Protein AF-A0A4R4P8M5-F1 (afdb_monomer_lite)

Radius of gyration: 41.39 Å; chains: 1; bounding box: 122×28×111 Å

Structure (mmCIF, N/CA/C/O backbone):
data_AF-A0A4R4P8M5-F1
#
_entry.id   AF-A0A4R4P8M5-F1
#
loop_
_atom_site.group_PDB
_atom_site.id
_atom_site.type_symbol
_atom_site.label_atom_id
_atom_site.label_alt_id
_atom_site.label_comp_id
_atom_site.label_asym_id
_atom_site.label_entity_id
_atom_site.label_seq_id
_atom_site.pdbx_PDB_ins_code
_atom_site.Cartn_x
_atom_site.Cartn_y
_atom_site.Cartn_z
_atom_site.occupancy
_atom_site.B_iso_or_equiv
_atom_site.auth_seq_id
_atom_site.auth_comp_id
_atom_site.auth_asym_id
_atom_site.auth_atom_id
_atom_site.pdbx_PDB_model_num
ATOM 1 N N . MET A 1 1 ? -51.640 -14.670 75.408 1.00 46.97 1 MET A N 1
ATOM 2 C CA . MET A 1 1 ? -50.866 -13.446 75.154 1.00 46.97 1 MET A CA 1
ATOM 3 C C . MET A 1 1 ? -49.688 -13.935 74.353 1.00 46.97 1 MET A C 1
ATOM 5 O O . MET A 1 1 ? -48.952 -14.743 74.891 1.00 46.97 1 MET A O 1
ATOM 9 N N . VAL A 1 2 ? -49.650 -13.643 73.052 1.00 50.66 2 VAL A N 1
ATOM 10 C CA . VAL A 1 2 ? -48.408 -13.815 72.288 1.00 50.66 2 VAL A CA 1
ATOM 11 C C . VAL A 1 2 ? -47.482 -12.766 72.882 1.00 50.66 2 VAL A C 1
ATOM 13 O O . VAL A 1 2 ? -47.878 -11.602 72.992 1.00 50.66 2 VAL A O 1
ATOM 16 N N . ASP A 1 3 ? -46.385 -13.219 73.472 1.00 53.25 3 ASP A N 1
ATOM 17 C CA . ASP A 1 3 ? -45.501 -12.355 74.233 1.00 53.25 3 ASP A CA 1
ATOM 18 C C . ASP A 1 3 ? -44.899 -11.331 73.270 1.00 53.25 3 ASP A C 1
ATOM 20 O O . ASP A 1 3 ? -44.466 -11.676 72.175 1.00 53.25 3 ASP A O 1
ATOM 24 N N . LYS A 1 4 ? -44.899 -10.052 73.660 1.00 56.09 4 LYS A N 1
ATOM 25 C CA . LYS A 1 4 ? -44.336 -8.943 72.863 1.00 56.09 4 LYS A CA 1
ATOM 26 C C . LYS A 1 4 ? -42.883 -9.185 72.428 1.00 56.09 4 LYS A C 1
ATOM 28 O O . LYS A 1 4 ? -42.402 -8.514 71.523 1.00 56.09 4 LYS A O 1
ATOM 33 N N . ASP A 1 5 ? -42.211 -10.123 73.086 1.00 57.91 5 ASP A N 1
ATOM 34 C CA . ASP A 1 5 ? -40.858 -10.561 72.777 1.00 57.91 5 ASP A CA 1
ATOM 35 C C . ASP A 1 5 ? -40.798 -11.448 71.513 1.00 57.91 5 ASP A C 1
ATOM 37 O O . ASP A 1 5 ? -39.833 -11.323 70.769 1.00 57.91 5 ASP A O 1
ATOM 41 N N . ASP A 1 6 ? -41.825 -12.257 71.205 1.00 57.03 6 ASP A N 1
ATOM 42 C CA . ASP A 1 6 ? -41.897 -13.041 69.953 1.00 57.03 6 ASP A CA 1
ATOM 43 C C . ASP A 1 6 ? -42.172 -12.132 68.736 1.00 57.03 6 ASP A C 1
ATOM 45 O O . ASP A 1 6 ? -41.563 -12.305 67.684 1.00 57.03 6 ASP A O 1
ATOM 49 N N . GLU A 1 7 ? -43.023 -11.108 68.892 1.00 60.59 7 GLU A N 1
ATOM 50 C CA . GLU A 1 7 ? -43.315 -10.109 67.843 1.00 60.59 7 GLU A CA 1
ATOM 51 C C . GLU A 1 7 ? -42.067 -9.276 67.477 1.00 60.59 7 GLU A C 1
ATOM 53 O O . GLU A 1 7 ? -41.823 -9.002 66.306 1.00 60.59 7 GLU A O 1
ATOM 58 N N . LEU A 1 8 ? -41.238 -8.916 68.467 1.00 61.22 8 LEU A N 1
ATOM 59 C CA . LEU A 1 8 ? -39.978 -8.185 68.260 1.00 61.22 8 LEU A CA 1
ATOM 60 C C . LEU A 1 8 ? -38.872 -9.046 67.628 1.00 61.22 8 LEU A C 1
ATOM 62 O O . LEU A 1 8 ? -37.982 -8.511 66.962 1.00 61.22 8 LEU A O 1
ATOM 66 N N . VAL A 1 9 ? -38.892 -10.362 67.860 1.00 67.69 9 VAL A N 1
ATOM 67 C CA . VAL A 1 9 ? -37.974 -11.312 67.213 1.00 67.69 9 VAL A CA 1
ATOM 68 C C . VAL A 1 9 ? -38.371 -11.516 65.753 1.00 67.69 9 VAL A C 1
ATOM 70 O O . VAL A 1 9 ? -37.501 -11.413 64.892 1.00 67.69 9 VAL A O 1
ATOM 73 N N . GLU A 1 10 ? -39.662 -11.699 65.459 1.00 66.31 10 GLU A N 1
ATOM 74 C CA . GLU A 1 10 ? -40.155 -11.770 64.075 1.00 66.31 10 GLU A CA 1
ATOM 75 C C . GLU A 1 10 ? -39.867 -10.474 63.299 1.00 66.31 10 GLU A C 1
ATOM 77 O O . GLU A 1 10 ? -39.406 -10.534 62.160 1.00 66.31 10 GLU A O 1
ATOM 82 N N . GLU A 1 11 ? -40.064 -9.301 63.911 1.00 67.56 11 GLU A N 1
ATOM 83 C CA . GLU A 1 11 ? -39.789 -8.007 63.272 1.00 67.56 11 GLU A CA 1
ATOM 84 C C . GLU A 1 11 ? -38.292 -7.843 62.943 1.00 67.56 11 GLU A C 1
ATOM 86 O O . GLU A 1 11 ? -37.938 -7.470 61.821 1.00 67.56 11 GLU A O 1
ATOM 91 N N . ARG A 1 12 ? -37.395 -8.239 63.859 1.00 68.25 12 ARG A N 1
ATOM 92 C CA . ARG A 1 12 ? -35.943 -8.271 63.602 1.00 68.25 12 ARG A CA 1
ATOM 93 C C . ARG A 1 12 ? -35.542 -9.251 62.510 1.00 68.25 12 ARG A C 1
ATOM 95 O O . ARG A 1 12 ? -34.732 -8.898 61.660 1.00 68.25 12 ARG A O 1
ATOM 102 N N . GLU A 1 13 ? -36.087 -10.464 62.519 1.00 72.81 13 GLU A N 1
ATOM 103 C CA . GLU A 1 13 ? -35.801 -11.456 61.478 1.00 72.81 13 GLU A CA 1
ATOM 104 C C . GLU A 1 13 ? -36.274 -10.965 60.102 1.00 72.81 13 GLU A C 1
ATOM 106 O O . GLU A 1 13 ? -35.595 -11.184 59.096 1.00 72.81 13 GLU A O 1
ATOM 111 N N . THR A 1 14 ? -37.400 -10.242 60.040 1.00 75.81 14 THR A N 1
ATOM 112 C CA . THR A 1 14 ? -37.857 -9.616 58.793 1.00 75.81 14 THR A CA 1
ATOM 113 C C . THR A 1 14 ? -36.971 -8.456 58.346 1.00 75.81 14 THR A C 1
ATOM 115 O O . THR A 1 14 ? -36.639 -8.398 57.163 1.00 75.81 14 THR A O 1
ATOM 118 N N . GLU A 1 15 ? -36.521 -7.582 59.253 1.00 72.38 15 GLU A N 1
ATOM 119 C CA . GLU A 1 15 ? -35.571 -6.508 58.924 1.00 72.38 15 GLU A CA 1
ATOM 120 C C . GLU A 1 15 ? -34.222 -7.062 58.443 1.00 72.38 15 GLU A C 1
ATOM 122 O O . GLU A 1 15 ? -33.665 -6.554 57.468 1.00 72.38 15 GLU A O 1
ATOM 127 N N . GLU A 1 16 ? -33.708 -8.127 59.067 1.00 72.75 16 GLU A N 1
ATOM 128 C CA . GLU A 1 16 ? -32.472 -8.793 58.639 1.00 72.75 16 GLU A CA 1
ATOM 129 C C . GLU A 1 16 ? -32.627 -9.446 57.255 1.00 72.75 16 GLU A C 1
ATOM 131 O O . GLU A 1 16 ? -31.731 -9.341 56.413 1.00 72.75 16 GLU A O 1
ATOM 136 N N . LEU A 1 17 ? -33.776 -10.072 56.970 1.00 77.88 17 LEU A N 1
ATOM 137 C CA . LEU A 1 17 ? -34.085 -10.620 55.644 1.00 77.88 17 LEU A CA 1
ATOM 138 C C . LEU A 1 17 ? -34.226 -9.525 54.579 1.00 77.88 17 LEU A C 1
ATOM 140 O O . LEU A 1 17 ? -33.769 -9.706 53.447 1.00 77.88 17 LEU A O 1
ATOM 144 N N . GLU A 1 18 ? -34.840 -8.392 54.919 1.00 77.00 18 GLU A N 1
ATOM 145 C CA . GLU A 1 18 ? -34.953 -7.239 54.026 1.00 77.00 18 GLU A CA 1
ATOM 146 C C . GLU A 1 18 ? -33.590 -6.590 53.761 1.00 77.00 18 GLU A C 1
ATOM 148 O O . GLU A 1 18 ? -33.285 -6.285 52.604 1.00 77.00 18 GLU A O 1
ATOM 153 N N . GLN A 1 19 ? -32.736 -6.454 54.783 1.00 81.38 19 GLN A N 1
ATOM 154 C CA . GLN A 1 19 ? -31.353 -5.997 54.622 1.00 81.38 19 GLN A CA 1
ATOM 155 C C . GLN A 1 19 ? -30.544 -6.949 53.744 1.00 81.38 19 GLN A C 1
ATOM 157 O O . GLN A 1 19 ? -29.922 -6.498 52.785 1.00 81.38 19 GLN A O 1
ATOM 162 N N . ALA A 1 20 ? -30.609 -8.259 53.987 1.00 81.88 20 ALA A N 1
ATOM 163 C CA . ALA A 1 20 ? -29.909 -9.246 53.168 1.00 81.88 20 ALA A CA 1
ATOM 164 C C . ALA A 1 20 ? -30.383 -9.223 51.703 1.00 81.88 20 ALA A C 1
ATOM 166 O O . ALA A 1 20 ? -29.576 -9.327 50.777 1.00 81.88 20 ALA A O 1
ATOM 167 N N . ALA A 1 21 ? -31.687 -9.043 51.466 1.00 84.75 21 ALA A N 1
ATOM 168 C CA . ALA A 1 21 ? -32.235 -8.892 50.121 1.00 84.75 21 ALA A CA 1
ATOM 169 C C . ALA A 1 21 ? -31.795 -7.577 49.453 1.00 84.75 21 ALA A C 1
ATOM 171 O O . ALA A 1 21 ? -31.577 -7.549 48.239 1.00 84.75 21 ALA A O 1
ATOM 172 N N . HIS A 1 22 ? -31.661 -6.493 50.221 1.00 85.19 22 HIS A N 1
ATOM 173 C CA . HIS A 1 22 ? -31.147 -5.215 49.732 1.00 85.19 22 HIS A CA 1
ATOM 174 C C . HIS A 1 22 ? -29.664 -5.316 49.353 1.00 85.19 22 HIS A C 1
ATOM 176 O O . HIS A 1 22 ? -29.294 -4.938 48.244 1.00 85.19 22 HIS A O 1
ATOM 182 N N . GLU A 1 23 ? -28.834 -5.899 50.219 1.00 86.56 23 GLU A N 1
ATOM 183 C CA . GLU A 1 23 ? -27.410 -6.137 49.954 1.00 86.56 23 GLU A CA 1
ATOM 184 C C . GLU A 1 23 ? -27.200 -7.019 48.716 1.00 86.56 23 GLU A C 1
ATOM 186 O O . GLU A 1 23 ? -26.348 -6.727 47.877 1.00 86.56 23 GLU A O 1
ATOM 191 N N . GLN A 1 24 ? -28.011 -8.069 48.539 1.00 82.88 24 GLN A N 1
ATOM 192 C CA . GLN A 1 24 ? -27.955 -8.901 47.333 1.00 82.88 24 GLN A CA 1
ATOM 193 C C . GLN A 1 24 ? -28.278 -8.108 46.062 1.00 82.88 24 GLN A C 1
ATOM 195 O O . GLN A 1 24 ? -27.571 -8.256 45.065 1.00 82.88 24 GLN A O 1
ATOM 200 N N . ARG A 1 25 ? -29.295 -7.236 46.093 1.00 85.81 25 ARG A N 1
ATOM 201 C CA . ARG A 1 25 ? -29.623 -6.370 44.947 1.00 85.81 25 ARG A CA 1
ATOM 202 C C . ARG A 1 25 ? -28.501 -5.387 44.631 1.00 85.81 25 ARG A C 1
ATOM 204 O O . ARG A 1 25 ? -28.167 -5.227 43.464 1.00 85.81 25 ARG A O 1
ATOM 211 N N . GLU A 1 26 ? -27.887 -4.769 45.638 1.00 87.69 26 GLU A N 1
ATOM 212 C CA . GLU A 1 26 ? -26.748 -3.868 45.419 1.00 87.69 26 GLU A CA 1
ATOM 213 C C . GLU A 1 26 ? -25.550 -4.597 44.792 1.00 87.69 26 GLU A C 1
ATOM 215 O O . GLU A 1 26 ? -24.903 -4.069 43.884 1.00 87.69 26 GLU A O 1
ATOM 220 N N . LEU A 1 27 ? -25.262 -5.828 45.227 1.00 88.12 27 LEU A N 1
ATOM 221 C CA . LEU A 1 27 ? -24.199 -6.648 44.641 1.00 88.12 27 LEU A CA 1
ATOM 222 C C . LEU A 1 27 ? -24.494 -7.034 43.185 1.00 88.12 27 LEU A C 1
ATOM 224 O O . LEU A 1 27 ? -23.580 -6.999 42.355 1.00 88.12 27 LEU A O 1
ATOM 228 N N . GLU A 1 28 ? -25.746 -7.376 42.866 1.00 87.44 28 GLU A N 1
ATOM 229 C CA . GLU A 1 28 ? -26.192 -7.618 41.488 1.00 87.44 28 GLU A CA 1
ATOM 230 C C . GLU A 1 28 ? -26.037 -6.358 40.627 1.00 87.44 28 GLU A C 1
ATOM 232 O O . GLU A 1 28 ? -25.413 -6.420 39.570 1.00 87.44 28 GLU A O 1
ATOM 237 N N . GLU A 1 29 ? -26.482 -5.192 41.102 1.00 86.62 29 GLU A N 1
ATOM 238 C CA . GLU A 1 29 ? -26.332 -3.924 40.376 1.00 86.62 29 GLU A CA 1
ATOM 239 C C . GLU A 1 29 ? -24.860 -3.546 40.137 1.00 86.62 29 GLU A C 1
ATOM 241 O O . GLU A 1 29 ? -24.502 -3.057 39.060 1.00 86.62 29 GLU A O 1
ATOM 246 N N . ILE A 1 30 ? -23.979 -3.783 41.117 1.00 88.38 30 ILE A N 1
ATOM 247 C CA . ILE A 1 30 ? -22.532 -3.566 40.966 1.00 88.38 30 ILE A CA 1
ATOM 248 C C . ILE A 1 30 ? -21.952 -4.511 39.912 1.00 88.38 30 ILE A C 1
ATOM 250 O O . ILE A 1 30 ? -21.117 -4.085 39.107 1.00 88.38 30 ILE A O 1
ATOM 254 N N . ARG A 1 31 ? -22.365 -5.783 39.911 1.00 85.00 31 ARG A N 1
ATOM 255 C CA . ARG A 1 31 ? -21.913 -6.775 38.930 1.00 85.00 31 ARG A CA 1
ATOM 256 C C . ARG A 1 31 ? -22.367 -6.402 37.521 1.00 85.00 31 ARG A C 1
ATOM 258 O O . ARG A 1 31 ? -21.519 -6.332 36.636 1.00 85.00 31 ARG A O 1
ATOM 265 N N . ASP A 1 32 ? -23.646 -6.088 37.345 1.00 86.81 32 ASP A N 1
ATOM 266 C CA . ASP A 1 32 ? -24.222 -5.679 36.061 1.00 86.81 32 ASP A CA 1
ATOM 267 C C . ASP A 1 32 ? -23.528 -4.421 35.522 1.00 86.81 32 ASP A C 1
ATOM 269 O O . ASP A 1 32 ? -23.184 -4.339 34.342 1.00 86.81 32 ASP A O 1
ATOM 273 N N . ARG A 1 33 ? -23.250 -3.439 36.393 1.00 79.50 33 ARG A N 1
ATOM 274 C CA . ARG A 1 33 ? -22.511 -2.229 36.009 1.00 79.50 33 ARG A CA 1
ATOM 275 C C . ARG A 1 33 ? -21.082 -2.542 35.561 1.00 79.50 33 ARG A C 1
ATOM 277 O O . ARG A 1 33 ? -20.610 -1.924 34.611 1.00 79.50 33 ARG A O 1
ATOM 284 N N . ARG A 1 34 ? -20.381 -3.463 36.232 1.00 81.38 34 ARG A N 1
ATOM 285 C CA . ARG A 1 34 ? -19.026 -3.884 35.826 1.00 81.38 34 ARG A CA 1
ATOM 286 C C . ARG A 1 34 ? -19.044 -4.580 34.471 1.00 81.38 34 ARG A C 1
ATOM 288 O O . ARG A 1 34 ? -18.262 -4.205 33.611 1.00 81.38 34 ARG A O 1
ATOM 295 N N . GLU A 1 35 ? -19.982 -5.498 34.260 1.00 84.00 35 GLU A N 1
ATOM 296 C CA . GLU A 1 35 ? -20.141 -6.201 32.982 1.00 84.00 35 GLU A CA 1
ATOM 297 C C . GLU A 1 35 ? -20.435 -5.230 31.828 1.00 84.00 35 GLU A C 1
ATOM 299 O O . GLU A 1 35 ? -19.851 -5.342 30.752 1.00 84.00 35 GLU A O 1
ATOM 304 N N . GLN A 1 36 ? -21.268 -4.209 32.062 1.00 80.75 36 GLN A N 1
ATOM 305 C CA . GLN A 1 36 ? -21.501 -3.144 31.082 1.00 80.75 36 GLN A CA 1
ATOM 306 C C . GLN A 1 36 ? -20.235 -2.333 30.782 1.00 80.75 36 GLN A C 1
ATOM 308 O O . GLN A 1 36 ? -19.967 -2.042 29.618 1.00 80.75 36 GLN A O 1
ATOM 313 N N . LEU A 1 37 ? -19.455 -1.964 31.805 1.00 82.75 37 LEU A N 1
ATOM 314 C CA . LEU A 1 37 ? -18.202 -1.229 31.613 1.00 82.75 37 LEU A CA 1
ATOM 315 C C . LEU A 1 3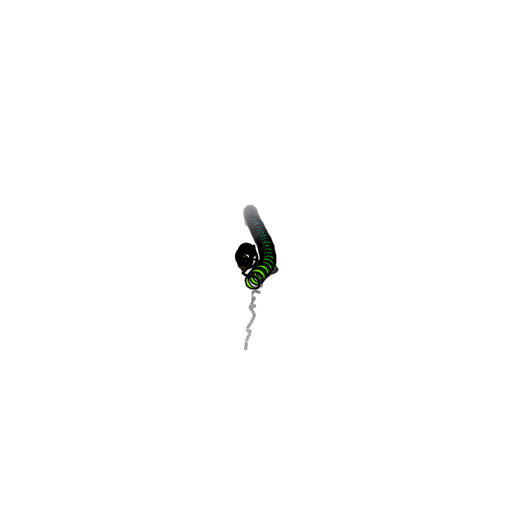7 ? -17.184 -2.055 30.819 1.00 82.75 37 LEU A C 1
ATOM 317 O O . LEU A 1 37 ? -16.605 -1.528 29.868 1.00 82.75 37 LEU A O 1
ATOM 321 N N . ASP A 1 38 ? -17.031 -3.339 31.142 1.00 85.25 38 ASP A N 1
ATOM 322 C CA . ASP A 1 38 ? -16.137 -4.255 30.430 1.00 85.25 38 ASP A CA 1
ATOM 323 C C . ASP A 1 38 ? -16.568 -4.401 28.960 1.00 85.25 38 ASP A C 1
ATOM 325 O O . ASP A 1 38 ? -15.760 -4.194 28.056 1.00 85.25 38 ASP A O 1
ATOM 329 N N . ALA A 1 39 ? -17.864 -4.594 28.691 1.00 78.94 39 ALA A N 1
ATOM 330 C CA . ALA A 1 39 ? -18.392 -4.633 27.326 1.00 78.94 39 ALA A CA 1
ATOM 331 C C . ALA A 1 39 ? -18.162 -3.315 26.554 1.00 78.94 39 ALA A C 1
ATOM 333 O O . ALA A 1 39 ? -17.835 -3.318 25.361 1.00 78.94 39 ALA A O 1
ATOM 334 N N . THR A 1 40 ? -18.297 -2.155 27.208 1.00 82.44 40 THR A N 1
ATOM 335 C CA . THR A 1 40 ? -17.977 -0.865 26.568 1.00 82.44 40 THR A CA 1
ATOM 336 C C . THR A 1 40 ? -16.480 -0.685 26.306 1.00 82.44 40 THR A C 1
ATOM 338 O O . THR A 1 40 ? -16.104 -0.064 25.308 1.00 82.44 40 THR A O 1
ATOM 341 N N . ALA A 1 41 ? -15.616 -1.243 27.155 1.00 81.19 41 ALA A N 1
ATOM 342 C CA . ALA A 1 41 ? -14.174 -1.229 26.943 1.00 81.19 41 ALA A CA 1
ATOM 343 C C . ALA A 1 41 ? -13.793 -2.113 25.747 1.00 81.19 41 ALA A C 1
ATOM 345 O O . ALA A 1 41 ? -13.127 -1.631 24.830 1.00 81.19 41 ALA A O 1
ATOM 346 N N . GLU A 1 42 ? -14.302 -3.347 25.692 1.00 79.12 42 GLU A N 1
ATOM 347 C CA . GLU A 1 42 ? -14.060 -4.286 24.589 1.00 79.12 42 GLU A CA 1
ATOM 348 C C . GLU A 1 42 ? -14.526 -3.722 23.240 1.00 79.12 42 GLU A C 1
ATOM 350 O O . GLU A 1 42 ? -13.796 -3.765 22.248 1.00 79.12 42 GLU A O 1
ATOM 355 N N . THR A 1 43 ? -15.721 -3.124 23.193 1.00 83.81 43 THR A N 1
ATOM 356 C CA . THR A 1 43 ? -16.234 -2.490 21.965 1.00 83.81 43 THR A CA 1
ATOM 357 C C . THR A 1 43 ? -15.389 -1.290 21.536 1.00 83.81 43 THR A C 1
ATOM 359 O O . THR A 1 43 ? -15.105 -1.133 20.348 1.00 83.81 43 THR A O 1
ATOM 362 N N . THR A 1 44 ? -14.936 -0.462 22.480 1.00 82.81 44 THR A N 1
ATOM 363 C CA . THR A 1 44 ? -14.060 0.682 22.183 1.00 82.81 44 THR A CA 1
ATOM 364 C C . THR A 1 44 ? -12.706 0.224 21.638 1.00 82.81 44 THR A C 1
ATOM 366 O O . T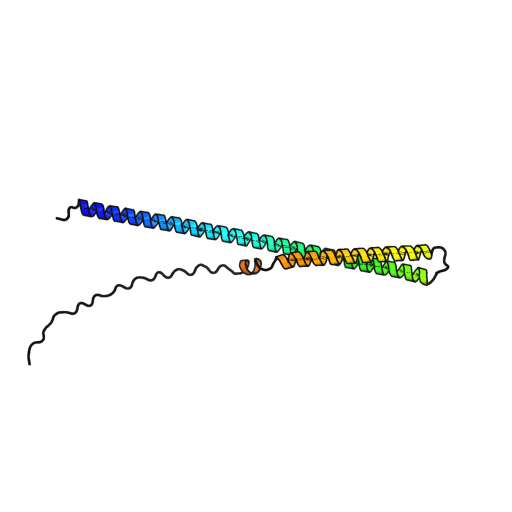HR A 1 44 ? -12.191 0.815 20.686 1.00 82.81 44 THR A O 1
ATOM 369 N N . GLU A 1 45 ? -12.120 -0.831 22.205 1.00 80.94 45 GLU A N 1
ATOM 370 C CA . GLU A 1 45 ? -10.872 -1.409 21.700 1.00 80.94 45 GLU A CA 1
ATOM 371 C C . GLU A 1 45 ? -11.047 -2.022 20.308 1.00 80.94 45 GLU A C 1
ATOM 373 O O . GLU A 1 45 ? -10.212 -1.789 19.432 1.00 80.94 45 GLU A O 1
ATOM 378 N N . ALA A 1 46 ? -12.165 -2.709 20.058 1.00 85.69 46 ALA A N 1
ATOM 379 C CA . ALA A 1 46 ? -12.491 -3.248 18.741 1.00 85.69 46 ALA A CA 1
ATOM 380 C C . ALA A 1 46 ? -12.617 -2.151 17.669 1.00 85.69 46 ALA A C 1
ATOM 382 O O . ALA A 1 46 ? -12.101 -2.311 16.561 1.00 85.69 46 ALA A O 1
ATOM 383 N N . ILE A 1 47 ? -13.256 -1.020 17.995 1.00 86.25 47 ILE A N 1
ATOM 384 C CA . ILE A 1 47 ? -13.350 0.141 17.094 1.00 86.25 47 ILE A CA 1
ATOM 385 C C . ILE A 1 47 ? -11.955 0.700 16.796 1.00 86.25 47 ILE A C 1
ATOM 387 O O . ILE A 1 47 ? -11.607 0.867 15.629 1.00 86.25 47 ILE A O 1
ATOM 391 N N . ARG A 1 48 ? -11.128 0.924 17.827 1.00 86.88 48 ARG A N 1
ATOM 392 C CA . ARG A 1 48 ? -9.753 1.428 17.648 1.00 86.88 48 ARG A CA 1
ATOM 393 C C . ARG A 1 48 ? -8.913 0.510 16.763 1.00 86.88 48 ARG A C 1
ATOM 395 O O . ARG A 1 48 ? -8.160 0.994 15.921 1.00 86.88 48 ARG A O 1
ATOM 402 N N . LEU A 1 49 ? -9.036 -0.805 16.939 1.00 89.44 49 LEU A N 1
ATOM 403 C CA . LEU A 1 49 ? -8.331 -1.781 16.110 1.00 89.44 49 LEU A CA 1
ATOM 404 C C . LEU A 1 49 ? -8.819 -1.741 14.655 1.00 89.44 49 LEU A C 1
ATOM 406 O O . LEU A 1 49 ? -8.004 -1.750 13.734 1.00 89.44 49 LEU A O 1
ATOM 410 N N . ALA A 1 50 ? -10.133 -1.641 14.438 1.00 86.94 50 ALA A N 1
ATOM 411 C CA . ALA A 1 50 ? -10.709 -1.540 13.100 1.00 86.94 50 ALA A CA 1
ATOM 412 C C . ALA A 1 50 ? -10.240 -0.275 12.360 1.00 86.94 50 ALA A C 1
ATOM 414 O O . ALA A 1 50 ? -9.868 -0.365 11.188 1.00 86.94 50 ALA A O 1
ATOM 415 N N . GLU A 1 51 ? -10.198 0.872 13.046 1.00 87.81 51 GLU A N 1
ATOM 416 C CA . GLU A 1 51 ? -9.672 2.137 12.513 1.00 87.81 51 GLU A CA 1
ATOM 417 C C . GLU A 1 51 ? -8.174 2.039 12.185 1.00 87.81 51 GLU A C 1
ATOM 419 O O . GLU A 1 51 ? -7.729 2.489 11.126 1.00 87.81 51 GLU A O 1
ATOM 424 N N . ALA A 1 52 ? -7.382 1.406 13.057 1.00 90.56 52 ALA A N 1
ATOM 425 C CA . ALA A 1 52 ? -5.957 1.188 12.814 1.00 90.56 52 ALA A CA 1
ATOM 426 C C . ALA A 1 52 ? -5.713 0.312 11.572 1.00 90.56 52 ALA A C 1
ATOM 428 O O . ALA A 1 52 ? -4.847 0.634 10.750 1.00 90.56 52 ALA A O 1
ATOM 429 N N . ASN A 1 53 ? -6.508 -0.748 11.407 1.00 90.31 53 ASN A N 1
ATOM 430 C CA . ASN A 1 53 ? -6.463 -1.628 10.242 1.00 90.31 53 ASN A CA 1
ATOM 431 C C . ASN A 1 53 ? -6.906 -0.904 8.961 1.00 90.31 53 ASN A C 1
ATOM 433 O O . ASN A 1 53 ? -6.266 -1.057 7.920 1.00 90.31 53 ASN A O 1
ATOM 437 N N . GLU A 1 54 ? -7.931 -0.049 9.025 1.00 91.19 54 GLU A N 1
ATOM 438 C CA . GLU A 1 54 ? -8.358 0.778 7.887 1.00 91.19 54 GLU A CA 1
ATOM 439 C C . GLU A 1 54 ? -7.241 1.722 7.426 1.00 91.19 54 GLU A C 1
ATOM 441 O O . GLU A 1 54 ? -6.920 1.802 6.234 1.00 91.19 54 GLU A O 1
ATOM 446 N N . ALA A 1 55 ? -6.600 2.402 8.379 1.00 93.25 55 ALA A N 1
ATOM 447 C CA . ALA A 1 55 ? -5.482 3.292 8.101 1.00 93.25 55 ALA A CA 1
ATOM 448 C C . ALA A 1 55 ? -4.284 2.532 7.510 1.00 93.25 55 ALA A C 1
ATOM 450 O O . ALA A 1 55 ? -3.625 3.030 6.597 1.00 93.25 55 ALA A O 1
ATOM 451 N N . ALA A 1 56 ? -3.997 1.321 7.999 1.00 93.50 56 ALA A N 1
ATOM 452 C CA . ALA A 1 56 ? -2.945 0.471 7.448 1.00 93.50 56 ALA A CA 1
ATOM 453 C C . ALA A 1 56 ? -3.258 0.030 6.011 1.00 93.50 56 ALA A C 1
ATOM 455 O O . ALA A 1 56 ? -2.408 0.189 5.133 1.00 93.50 56 ALA A O 1
ATOM 456 N N . SER A 1 57 ? -4.482 -0.438 5.756 1.00 93.69 57 SER A N 1
ATOM 457 C CA . SER A 1 57 ? -4.948 -0.809 4.416 1.00 93.69 57 SER A CA 1
ATOM 458 C C . SER A 1 57 ? -4.802 0.350 3.428 1.00 93.69 57 SER A C 1
ATOM 460 O O . SER A 1 57 ? -4.220 0.186 2.357 1.00 93.69 57 SER A O 1
ATOM 462 N N . THR A 1 58 ? -5.272 1.543 3.801 1.00 96.00 58 THR A N 1
ATOM 463 C CA . THR A 1 58 ? -5.187 2.737 2.946 1.00 96.00 58 THR A CA 1
ATOM 464 C C . THR A 1 58 ? -3.741 3.090 2.602 1.00 96.00 58 THR A C 1
ATOM 466 O O . THR A 1 58 ? -3.425 3.262 1.427 1.00 96.00 58 THR A O 1
ATOM 469 N N . ARG A 1 59 ? -2.836 3.101 3.592 1.00 97.00 59 ARG A N 1
ATOM 470 C CA . ARG A 1 59 ? -1.408 3.376 3.356 1.00 97.00 59 ARG A CA 1
ATOM 471 C C . ARG A 1 59 ? -0.778 2.399 2.366 1.00 97.00 59 ARG A C 1
ATOM 473 O O . ARG A 1 59 ? -0.052 2.825 1.475 1.00 97.00 59 ARG A O 1
ATOM 480 N N . HIS A 1 60 ? -1.053 1.103 2.498 1.00 97.00 60 HIS A N 1
ATOM 481 C CA . HIS A 1 60 ? -0.501 0.109 1.575 1.00 97.00 60 HIS A CA 1
ATOM 482 C C . HIS A 1 60 ? -1.050 0.267 0.151 1.00 97.00 60 HIS A C 1
ATOM 484 O O . HIS A 1 60 ? -0.288 0.153 -0.804 1.00 97.00 60 HIS A O 1
ATOM 490 N N . ARG A 1 61 ? -2.329 0.628 -0.018 1.00 97.19 61 ARG A N 1
ATOM 491 C CA . ARG A 1 61 ? -2.877 0.952 -1.350 1.00 97.19 61 ARG A CA 1
ATOM 492 C C . ARG A 1 61 ? -2.182 2.154 -1.983 1.00 97.19 61 ARG A C 1
ATOM 494 O O . ARG A 1 61 ? -1.841 2.115 -3.161 1.00 97.19 61 ARG A O 1
ATOM 501 N N . GLU A 1 62 ? -1.939 3.203 -1.202 1.00 97.50 62 GLU A N 1
ATOM 502 C CA . GLU A 1 62 ? -1.229 4.393 -1.681 1.00 97.50 62 GLU A CA 1
ATOM 503 C C . GLU A 1 62 ? 0.211 4.076 -2.113 1.00 97.50 62 GLU A C 1
ATOM 505 O O . GLU A 1 62 ? 0.666 4.578 -3.146 1.00 97.50 62 GLU A O 1
ATOM 510 N N . LEU A 1 63 ? 0.913 3.223 -1.355 1.00 97.25 63 LEU A N 1
ATOM 511 C CA . LEU A 1 63 ? 2.252 2.737 -1.703 1.00 97.25 63 LEU A CA 1
ATOM 512 C C . LEU A 1 63 ? 2.235 1.916 -2.996 1.00 97.25 63 LEU A C 1
ATOM 514 O O . LEU A 1 63 ? 3.007 2.219 -3.908 1.00 97.25 63 LEU A O 1
ATOM 518 N N . ALA A 1 64 ? 1.302 0.968 -3.121 1.00 97.69 64 ALA A N 1
ATOM 519 C CA . ALA A 1 64 ? 1.146 0.158 -4.326 1.00 97.69 64 ALA A CA 1
ATOM 520 C C . ALA A 1 64 ? 0.882 1.025 -5.566 1.00 97.69 64 ALA A C 1
ATOM 522 O O . ALA A 1 64 ? 1.488 0.837 -6.622 1.00 97.69 64 ALA A O 1
ATOM 523 N N . ASP A 1 65 ? 0.024 2.038 -5.445 1.00 97.75 65 ASP A N 1
ATOM 524 C CA . ASP A 1 65 ? -0.244 2.977 -6.532 1.00 97.75 65 ASP A CA 1
ATOM 525 C C . ASP A 1 65 ? 0.976 3.825 -6.905 1.00 97.75 65 ASP A C 1
ATOM 527 O O . ASP A 1 65 ? 1.176 4.135 -8.085 1.00 97.75 65 ASP A O 1
ATOM 531 N N . ALA A 1 66 ? 1.800 4.212 -5.929 1.00 97.69 66 ALA A N 1
ATOM 532 C CA . ALA A 1 66 ? 3.051 4.918 -6.189 1.00 97.69 66 ALA A CA 1
ATOM 533 C C . ALA A 1 66 ? 4.056 4.034 -6.940 1.00 97.69 66 ALA A C 1
ATOM 535 O O . ALA A 1 66 ? 4.585 4.469 -7.967 1.00 97.69 66 ALA A O 1
ATOM 536 N N . GLN A 1 67 ? 4.243 2.791 -6.497 1.00 97.75 67 GLN A N 1
ATOM 537 C CA . GLN A 1 67 ? 5.118 1.812 -7.146 1.00 97.75 67 GLN A CA 1
ATOM 538 C C . GLN A 1 67 ? 4.656 1.507 -8.577 1.00 97.75 67 GLN A C 1
ATOM 540 O O . GLN A 1 67 ? 5.460 1.561 -9.499 1.00 97.75 67 GLN A O 1
ATOM 545 N N . ARG A 1 68 ? 3.350 1.331 -8.832 1.00 98.12 68 ARG A N 1
ATOM 546 C CA . ARG A 1 68 ? 2.826 1.150 -10.206 1.00 98.12 68 ARG A CA 1
ATOM 547 C C . ARG A 1 68 ? 3.123 2.336 -11.120 1.00 98.12 68 ARG A C 1
ATOM 549 O O . ARG A 1 68 ? 3.377 2.159 -12.312 1.00 98.12 68 ARG A O 1
ATOM 556 N N . ARG A 1 69 ? 3.041 3.569 -10.607 1.00 98.19 69 ARG A N 1
ATOM 557 C CA . ARG A 1 69 ? 3.395 4.764 -11.396 1.00 98.19 69 ARG A CA 1
ATOM 558 C C . ARG A 1 69 ? 4.882 4.763 -11.740 1.00 98.19 69 ARG A C 1
ATOM 560 O O . ARG A 1 69 ? 5.222 5.040 -12.890 1.00 98.19 69 ARG A O 1
ATOM 567 N N . GLN A 1 70 ? 5.729 4.418 -10.774 1.00 97.94 70 GLN A N 1
ATOM 568 C CA . GLN A 1 70 ? 7.168 4.284 -10.974 1.00 97.94 70 GLN A CA 1
ATOM 569 C C . GLN A 1 70 ? 7.482 3.183 -11.997 1.00 97.94 70 GLN A C 1
ATOM 571 O O . GLN A 1 70 ? 8.168 3.452 -12.980 1.00 97.94 70 GLN A O 1
ATOM 576 N N . ALA A 1 71 ? 6.874 2.003 -11.854 1.00 97.88 71 ALA A N 1
ATOM 577 C CA . ALA A 1 71 ? 7.029 0.881 -12.772 1.00 97.88 71 ALA A CA 1
ATOM 578 C C . ALA A 1 71 ? 6.699 1.271 -14.215 1.00 97.88 71 ALA A C 1
ATOM 580 O O . ALA A 1 71 ? 7.491 1.044 -15.125 1.00 97.88 71 ALA A O 1
ATOM 581 N N . ARG A 1 72 ? 5.561 1.941 -14.437 1.00 98.50 72 ARG A N 1
ATOM 582 C CA . ARG A 1 72 ? 5.175 2.436 -15.770 1.00 98.50 72 ARG A CA 1
ATOM 583 C C . ARG A 1 72 ? 6.201 3.404 -16.349 1.00 98.50 72 ARG A C 1
ATOM 585 O O . ARG A 1 72 ? 6.477 3.335 -17.544 1.00 98.50 72 ARG A O 1
ATOM 592 N N . SER A 1 73 ? 6.747 4.297 -15.524 1.00 98.31 73 SER A N 1
ATOM 593 C CA . SER A 1 73 ? 7.798 5.227 -15.943 1.00 98.31 73 SER A CA 1
ATOM 594 C C . SER A 1 73 ? 9.069 4.478 -16.346 1.00 98.31 73 SER A C 1
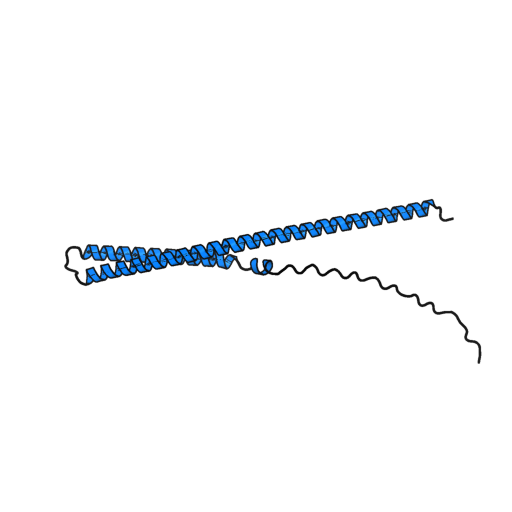ATOM 596 O O . SER A 1 73 ? 9.621 4.737 -17.415 1.00 98.31 73 SER A O 1
ATOM 598 N N . ASP A 1 74 ? 9.498 3.509 -15.538 1.00 98.31 74 ASP A N 1
ATOM 599 C CA . ASP A 1 74 ? 10.693 2.711 -15.800 1.00 98.31 74 ASP A CA 1
ATOM 600 C C . ASP A 1 74 ? 10.520 1.824 -17.039 1.00 98.31 74 ASP A C 1
ATOM 602 O O . ASP A 1 74 ? 11.405 1.780 -17.891 1.00 98.31 74 ASP A O 1
ATOM 606 N N . HIS A 1 75 ? 9.358 1.199 -17.231 1.00 98.50 75 HIS A N 1
ATOM 607 C CA . HIS A 1 75 ? 9.049 0.458 -18.455 1.00 98.50 75 HIS A CA 1
ATOM 608 C C . HIS A 1 75 ? 9.021 1.363 -19.687 1.00 98.50 75 HIS A C 1
ATOM 610 O O . HIS A 1 75 ? 9.567 0.992 -20.725 1.00 98.50 75 HIS A O 1
ATOM 616 N N . ALA A 1 76 ? 8.420 2.552 -19.597 1.00 98.56 76 ALA A N 1
ATOM 617 C CA . ALA A 1 76 ? 8.387 3.497 -20.709 1.00 98.56 76 ALA A CA 1
ATOM 618 C C . ALA A 1 76 ? 9.801 3.954 -21.095 1.00 98.56 76 ALA A C 1
ATOM 620 O O . ALA A 1 76 ? 10.158 3.934 -22.273 1.00 98.56 76 ALA A O 1
ATOM 621 N N . HIS A 1 77 ? 10.627 4.303 -20.108 1.00 98.38 77 HIS A N 1
ATOM 622 C CA . HIS A 1 77 ? 12.009 4.701 -20.346 1.00 98.38 77 HIS A CA 1
ATOM 623 C C . HIS A 1 77 ? 12.861 3.532 -20.861 1.00 98.38 77 HIS A C 1
ATOM 625 O O . HIS A 1 77 ? 13.630 3.684 -21.808 1.00 98.38 77 HIS A O 1
ATOM 631 N N . GLY A 1 78 ? 12.667 2.337 -20.302 1.00 98.50 78 GLY A N 1
ATOM 632 C CA . GLY A 1 78 ? 13.317 1.116 -20.756 1.00 98.50 78 GLY A CA 1
ATOM 633 C C . GLY A 1 78 ? 12.974 0.769 -22.203 1.00 98.50 78 GLY A C 1
ATOM 634 O O . GLY A 1 78 ? 13.877 0.468 -22.977 1.00 98.50 78 GLY A O 1
ATOM 635 N N . ASN A 1 79 ? 11.693 0.842 -22.580 1.00 98.56 79 ASN A N 1
ATOM 636 C CA . ASN A 1 79 ? 11.232 0.632 -23.956 1.00 98.56 79 ASN A CA 1
ATOM 637 C C . ASN A 1 79 ? 11.843 1.659 -24.904 1.00 98.56 79 ASN A C 1
ATOM 639 O O . ASN A 1 79 ? 12.378 1.276 -25.934 1.00 98.56 79 ASN A O 1
ATOM 643 N N . HIS A 1 80 ? 11.855 2.937 -24.519 1.00 98.44 80 HIS A N 1
ATOM 644 C CA . HIS A 1 80 ? 12.458 3.986 -25.333 1.00 98.44 80 HIS A CA 1
ATOM 645 C C . HIS A 1 80 ? 13.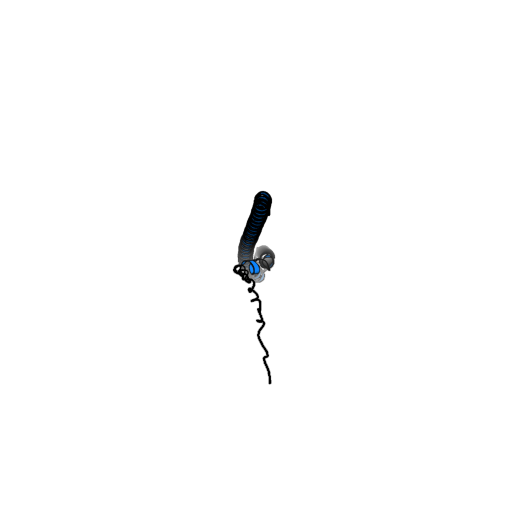932 3.702 -25.663 1.00 98.44 80 HIS A C 1
ATOM 647 O O . HIS A 1 80 ? 14.320 3.770 -26.826 1.00 98.44 80 HIS A O 1
ATOM 653 N N . LEU A 1 81 ? 14.736 3.322 -24.664 1.00 98.38 81 LEU A N 1
ATOM 654 C CA . LEU A 1 81 ? 16.151 2.988 -24.868 1.00 98.38 81 LEU A CA 1
ATOM 655 C C . LEU A 1 81 ? 16.341 1.721 -25.716 1.00 98.38 81 LEU A C 1
ATOM 657 O O . LEU A 1 81 ? 17.292 1.621 -26.490 1.00 98.38 81 LEU A O 1
ATOM 661 N N . LEU A 1 82 ? 15.456 0.733 -25.570 1.00 98.25 82 LEU A N 1
ATOM 662 C CA . LEU A 1 82 ? 15.494 -0.480 -26.387 1.00 98.25 82 LEU A CA 1
ATOM 663 C C . LEU A 1 82 ? 15.135 -0.186 -27.845 1.00 98.25 82 LEU A C 1
ATOM 665 O O . LEU A 1 82 ? 15.820 -0.681 -28.737 1.00 98.25 82 LEU A O 1
ATOM 669 N N . ASP A 1 83 ? 14.117 0.640 -28.077 1.00 98.38 83 ASP A N 1
ATOM 670 C CA . ASP A 1 83 ? 13.703 1.071 -29.411 1.00 98.38 83 ASP A CA 1
ATOM 671 C C . ASP A 1 83 ? 14.798 1.910 -30.081 1.00 98.38 83 ASP A C 1
ATOM 673 O O . ASP A 1 83 ? 15.093 1.712 -31.258 1.00 98.38 83 ASP A O 1
ATOM 677 N N . GLU A 1 84 ? 15.453 2.802 -29.331 1.00 97.62 84 GLU A N 1
ATOM 678 C CA . GLU A 1 84 ? 16.595 3.586 -29.814 1.00 97.62 84 GLU A CA 1
ATOM 679 C C . GLU A 1 84 ? 17.754 2.679 -30.247 1.00 97.62 84 GLU A C 1
ATOM 681 O O . GLU A 1 84 ? 18.247 2.794 -31.372 1.00 97.62 84 GLU A O 1
ATOM 686 N N . ALA A 1 85 ? 18.145 1.728 -29.393 1.00 97.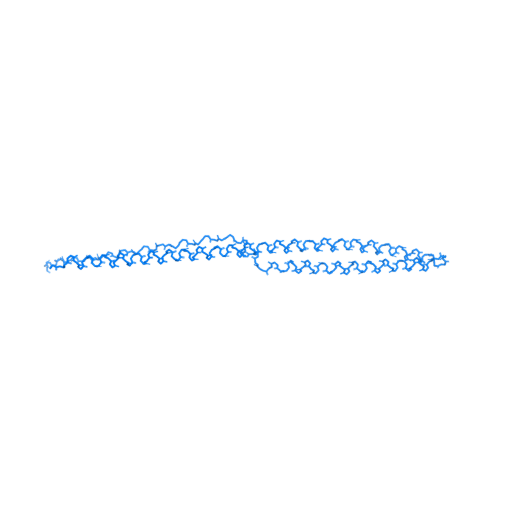69 85 ALA A N 1
ATOM 687 C CA . ALA A 1 85 ? 19.209 0.781 -29.709 1.00 97.69 85 ALA A CA 1
ATOM 688 C C . ALA A 1 85 ? 18.849 -0.133 -30.894 1.00 97.69 85 ALA A C 1
ATOM 690 O O . ALA A 1 85 ? 19.710 -0.454 -31.710 1.00 97.69 85 ALA A O 1
ATOM 691 N N . ALA A 1 86 ? 17.581 -0.536 -31.019 1.00 97.56 86 ALA A N 1
ATOM 692 C CA . ALA A 1 86 ? 17.101 -1.356 -32.128 1.00 97.56 86 ALA A CA 1
ATOM 693 C C . ALA A 1 86 ? 17.040 -0.583 -33.454 1.00 97.56 86 ALA A C 1
ATOM 695 O O . ALA A 1 86 ? 17.290 -1.156 -34.513 1.00 97.56 86 ALA A O 1
ATOM 696 N N . ALA A 1 87 ? 16.726 0.714 -33.407 1.00 98.06 87 ALA A N 1
ATOM 697 C CA . ALA A 1 87 ? 16.705 1.574 -34.583 1.00 98.06 87 ALA A CA 1
ATOM 698 C C . ALA A 1 87 ? 18.114 1.881 -35.112 1.00 98.06 87 ALA A C 1
ATOM 700 O O . ALA A 1 87 ? 18.268 2.179 -36.298 1.00 98.06 87 ALA A O 1
ATOM 701 N N . ARG A 1 88 ? 19.134 1.830 -34.244 1.00 95.31 88 ARG A N 1
ATOM 702 C CA . ARG A 1 88 ? 20.520 2.192 -34.572 1.00 95.31 88 ARG A CA 1
ATOM 703 C C . ARG A 1 88 ? 21.528 1.163 -34.038 1.00 95.31 88 ARG A C 1
ATOM 705 O O . ARG A 1 88 ? 22.364 1.498 -33.201 1.00 95.31 88 ARG A O 1
ATOM 712 N N . PRO A 1 89 ? 21.481 -0.089 -34.528 1.00 94.50 89 PRO A N 1
ATOM 713 C CA . PRO A 1 89 ? 22.249 -1.191 -33.947 1.00 94.50 89 PRO A CA 1
ATOM 714 C C . PRO A 1 89 ? 23.767 -1.048 -34.125 1.00 94.50 89 PRO A C 1
ATOM 716 O O . PRO A 1 89 ? 24.524 -1.541 -33.295 1.00 94.50 89 PRO A O 1
ATOM 719 N N . ASP A 1 90 ? 24.210 -0.354 -35.176 1.00 96.44 90 ASP A N 1
ATOM 720 C CA . ASP A 1 90 ? 25.632 -0.183 -35.495 1.00 96.44 90 ASP A CA 1
ATOM 721 C C . ASP A 1 90 ? 26.248 1.083 -34.866 1.00 96.44 90 ASP A C 1
ATOM 723 O O . ASP A 1 90 ? 27.445 1.339 -35.028 1.00 96.44 90 ASP A O 1
ATOM 727 N N . GLU A 1 91 ? 25.457 1.907 -34.162 1.00 94.88 91 GLU A N 1
ATOM 728 C CA . GLU A 1 91 ? 25.992 3.098 -33.501 1.00 94.88 91 GLU A CA 1
ATOM 729 C C . GLU A 1 91 ? 26.912 2.709 -32.330 1.00 94.88 91 GLU A C 1
ATOM 731 O O . GLU A 1 91 ? 26.571 1.843 -31.514 1.00 94.88 91 GLU A O 1
ATOM 736 N N . PRO A 1 92 ? 28.078 3.367 -32.183 1.00 95.00 92 PRO A N 1
ATOM 737 C CA . PRO A 1 92 ? 28.925 3.175 -31.016 1.00 95.00 92 PRO A CA 1
ATOM 738 C C . PRO A 1 92 ? 28.136 3.421 -29.724 1.00 95.00 92 PRO A C 1
ATOM 740 O O . PRO A 1 92 ? 27.669 4.528 -29.471 1.00 95.00 92 PRO A O 1
ATOM 743 N N . GLY A 1 93 ? 28.008 2.386 -28.891 1.00 94.69 93 GLY A N 1
ATOM 744 C CA . GLY A 1 93 ? 27.255 2.451 -27.636 1.00 94.69 93 GLY A CA 1
ATOM 745 C C . GLY A 1 93 ? 25.842 1.864 -27.684 1.00 94.69 93 GLY A C 1
ATOM 746 O O . GLY A 1 93 ? 25.232 1.757 -26.622 1.00 94.69 93 GLY A O 1
ATOM 747 N N . ALA A 1 94 ? 25.349 1.395 -28.837 1.00 95.88 94 ALA A N 1
ATOM 748 C CA . ALA A 1 94 ? 24.026 0.767 -28.959 1.00 95.88 94 ALA A CA 1
ATOM 749 C C . ALA A 1 94 ? 23.816 -0.395 -27.965 1.00 95.88 94 ALA A C 1
ATOM 751 O O . ALA A 1 94 ? 22.787 -0.470 -27.290 1.00 95.88 94 ALA A O 1
ATOM 752 N N . ASP A 1 95 ? 24.830 -1.245 -27.770 1.00 97.38 95 ASP A N 1
ATOM 753 C CA . ASP A 1 95 ? 24.795 -2.326 -26.774 1.00 97.38 95 ASP A CA 1
ATOM 754 C C . ASP A 1 95 ? 24.629 -1.814 -25.336 1.00 97.38 95 ASP A C 1
ATOM 756 O O . ASP A 1 95 ? 23.927 -2.428 -24.522 1.00 97.38 95 ASP A O 1
ATOM 760 N N . ALA A 1 96 ? 25.267 -0.686 -25.010 1.00 97.88 96 ALA A N 1
ATOM 761 C CA . ALA A 1 96 ? 25.168 -0.062 -23.696 1.00 97.88 96 ALA A CA 1
ATOM 762 C C . ALA A 1 96 ? 23.777 0.550 -23.486 1.00 97.88 96 ALA A C 1
ATOM 764 O O . ALA A 1 96 ? 23.187 0.351 -22.422 1.00 97.88 96 ALA A O 1
ATOM 765 N N . THR A 1 97 ? 23.220 1.203 -24.508 1.00 98.06 97 THR A N 1
ATOM 766 C CA . THR A 1 97 ? 21.844 1.722 -24.512 1.00 98.06 97 THR A CA 1
ATOM 767 C C . THR A 1 97 ? 20.834 0.589 -24.325 1.00 98.06 97 THR A C 1
ATOM 769 O O . THR A 1 97 ? 19.994 0.647 -23.426 1.00 98.06 97 THR A O 1
ATOM 772 N N . ALA A 1 98 ? 20.980 -0.516 -25.062 1.00 98.25 98 ALA A N 1
ATOM 773 C CA . ALA A 1 98 ? 20.129 -1.692 -24.900 1.00 98.25 98 ALA A CA 1
ATOM 774 C C . ALA A 1 98 ? 20.260 -2.316 -23.498 1.00 98.25 98 ALA A C 1
ATOM 776 O O . ALA A 1 98 ? 19.276 -2.754 -22.895 1.00 98.25 98 ALA A O 1
ATOM 777 N N . ALA A 1 99 ? 21.477 -2.363 -22.945 1.00 98.44 99 ALA A N 1
ATOM 778 C CA . ALA A 1 99 ? 21.705 -2.842 -21.586 1.00 98.44 99 ALA A CA 1
ATOM 779 C C . ALA A 1 99 ? 21.067 -1.926 -20.531 1.00 98.44 99 ALA A C 1
ATOM 781 O O . ALA A 1 99 ? 20.513 -2.439 -19.556 1.00 98.44 99 ALA A O 1
ATOM 782 N N . ALA A 1 100 ? 21.114 -0.605 -20.719 1.00 98.25 100 ALA A N 1
ATOM 783 C CA . ALA A 1 100 ? 20.425 0.360 -19.869 1.00 98.25 100 ALA A CA 1
ATOM 784 C C . ALA A 1 100 ? 18.904 0.172 -19.947 1.00 98.25 100 ALA A C 1
ATOM 786 O O . ALA A 1 100 ? 18.267 0.018 -18.906 1.00 98.25 100 ALA A O 1
ATOM 787 N N . GLY A 1 101 ? 18.341 0.034 -21.150 1.00 98.44 101 GLY A N 1
ATOM 788 C CA . GLY A 1 101 ? 16.921 -0.264 -21.342 1.00 98.44 101 GLY A CA 1
ATOM 789 C C . GLY A 1 101 ? 16.472 -1.518 -20.585 1.00 98.44 101 GLY A C 1
ATOM 790 O O . GLY A 1 101 ? 15.512 -1.479 -19.817 1.00 98.44 101 GLY A O 1
ATOM 791 N N . ARG A 1 102 ? 17.239 -2.616 -20.671 1.00 98.50 102 ARG A N 1
ATOM 792 C CA . ARG A 1 102 ? 16.979 -3.843 -19.889 1.00 98.50 102 ARG A CA 1
ATOM 793 C C . ARG A 1 102 ? 17.063 -3.640 -18.372 1.00 98.50 102 ARG A C 1
ATOM 795 O O . ARG A 1 102 ? 16.387 -4.356 -17.637 1.00 98.50 102 ARG A O 1
ATOM 802 N N . ARG A 1 103 ? 17.902 -2.724 -17.877 1.00 98.50 103 ARG A N 1
ATOM 803 C CA . ARG A 1 103 ? 17.969 -2.407 -16.438 1.00 98.50 103 ARG A CA 1
ATOM 804 C C . ARG A 1 103 ? 16.700 -1.703 -15.976 1.00 98.50 103 ARG A C 1
ATOM 806 O O . ARG A 1 103 ? 16.170 -2.097 -14.945 1.00 98.50 103 ARG A O 1
ATOM 813 N N . TYR A 1 104 ? 16.203 -0.745 -16.752 1.00 98.38 104 TYR A N 1
ATOM 814 C CA . TYR A 1 104 ? 14.939 -0.072 -16.460 1.00 98.38 104 TYR A CA 1
ATOM 815 C C . TYR A 1 104 ? 13.744 -1.028 -16.521 1.00 98.38 104 TYR A C 1
ATOM 817 O O . TYR A 1 104 ? 12.922 -1.009 -15.616 1.00 98.38 104 TYR A O 1
ATOM 825 N N . GLN A 1 105 ? 13.706 -1.960 -17.481 1.00 98.25 105 GLN A N 1
ATOM 826 C CA . GLN A 1 105 ? 12.687 -3.022 -17.493 1.00 98.25 105 GLN A CA 1
ATOM 827 C C . GLN A 1 105 ? 12.685 -3.840 -16.194 1.00 98.25 105 GLN A C 1
ATOM 829 O O . GLN A 1 105 ? 11.645 -4.031 -15.577 1.00 98.25 105 GLN A O 1
ATOM 834 N N . ARG A 1 106 ? 13.868 -4.267 -15.728 1.00 98.31 106 ARG A N 1
ATOM 835 C CA . ARG A 1 106 ? 13.997 -5.013 -14.464 1.00 98.31 106 ARG A CA 1
ATOM 836 C C . ARG A 1 106 ? 13.646 -4.178 -13.235 1.00 98.31 106 ARG A C 1
ATOM 838 O O . ARG A 1 106 ? 13.224 -4.750 -12.234 1.00 98.31 106 ARG A O 1
ATOM 845 N N . ALA A 1 107 ? 13.894 -2.870 -13.279 1.00 98.00 107 ALA A N 1
ATOM 846 C CA . ALA A 1 107 ? 13.476 -1.954 -12.226 1.00 98.00 107 ALA A CA 1
ATOM 847 C C . ALA A 1 107 ? 11.945 -1.880 -12.181 1.00 98.00 107 ALA A C 1
ATOM 849 O O . ALA A 1 107 ? 11.377 -2.150 -11.130 1.00 98.00 107 ALA A O 1
ATOM 850 N N . GLY A 1 108 ? 11.287 -1.680 -13.328 1.00 97.88 108 GLY A N 1
ATOM 851 C CA . GLY A 1 108 ? 9.826 -1.696 -13.420 1.00 97.88 108 GLY A CA 1
ATOM 852 C C . GLY A 1 108 ? 9.206 -3.009 -12.935 1.00 97.88 108 GLY A C 1
ATOM 853 O O . GLY A 1 108 ? 8.330 -2.989 -12.075 1.00 97.88 108 GLY A O 1
ATOM 854 N N . ASP A 1 109 ? 9.759 -4.156 -13.350 1.00 98.12 109 ASP A N 1
ATOM 855 C CA . ASP A 1 109 ? 9.317 -5.477 -12.873 1.00 98.12 109 ASP A CA 1
ATOM 856 C C . ASP A 1 109 ? 9.426 -5.625 -11.347 1.00 98.12 109 ASP A C 1
ATOM 858 O O . ASP A 1 109 ? 8.679 -6.386 -10.725 1.00 98.12 109 ASP A O 1
ATOM 862 N N . ARG A 1 110 ? 10.422 -4.976 -10.735 1.00 97.94 110 ARG A N 1
ATOM 863 C CA . ARG A 1 110 ? 10.605 -4.994 -9.285 1.00 97.94 110 ARG A CA 1
ATOM 864 C C . ARG A 1 110 ? 9.533 -4.145 -8.609 1.00 97.94 110 ARG A C 1
ATOM 866 O O . ARG A 1 110 ? 8.911 -4.638 -7.673 1.00 97.94 110 ARG A O 1
ATOM 873 N N . GLU A 1 111 ? 9.306 -2.932 -9.097 1.00 97.31 111 GLU A N 1
ATOM 874 C CA . GLU A 1 111 ? 8.276 -2.027 -8.579 1.00 97.31 111 GLU A CA 1
ATOM 875 C C . GLU A 1 111 ? 6.875 -2.652 -8.684 1.00 97.31 111 GLU A C 1
ATOM 877 O O . GLU A 1 111 ? 6.124 -2.645 -7.715 1.00 97.31 111 GLU A O 1
ATOM 882 N N . ASP A 1 112 ? 6.543 -3.316 -9.795 1.00 97.88 112 ASP A N 1
ATOM 883 C CA . ASP A 1 112 ? 5.261 -4.024 -9.947 1.00 97.88 112 ASP A CA 1
ATOM 884 C C . ASP A 1 112 ? 5.087 -5.178 -8.940 1.00 97.88 112 ASP A C 1
ATOM 886 O O . ASP A 1 112 ? 3.980 -5.445 -8.451 1.00 97.88 112 ASP A O 1
ATOM 890 N N . ARG A 1 113 ? 6.176 -5.878 -8.591 1.00 97.38 113 ARG A N 1
ATOM 891 C CA . ARG A 1 113 ? 6.141 -6.918 -7.546 1.00 97.38 113 ARG A CA 1
ATOM 892 C C . ARG A 1 113 ? 5.936 -6.322 -6.164 1.00 97.38 113 ARG A C 1
ATOM 894 O O . ARG A 1 113 ? 5.195 -6.911 -5.379 1.00 97.38 113 ARG A O 1
ATOM 901 N N . GLU A 1 114 ? 6.596 -5.206 -5.870 1.00 96.69 114 GLU A N 1
ATOM 902 C CA . GLU A 1 114 ? 6.414 -4.484 -4.610 1.00 96.69 114 GLU A CA 1
ATOM 903 C C . GLU A 1 114 ? 4.967 -3.971 -4.505 1.00 96.69 114 GLU A C 1
ATOM 905 O O . GLU A 1 114 ? 4.307 -4.260 -3.509 1.00 96.69 114 GLU A O 1
ATOM 910 N N . ALA A 1 115 ? 4.405 -3.426 -5.590 1.00 97.31 115 ALA A N 1
ATOM 911 C CA . ALA A 1 115 ? 3.002 -3.009 -5.643 1.00 97.31 115 ALA A CA 1
ATOM 912 C C . ALA A 1 115 ? 2.037 -4.155 -5.356 1.00 97.31 115 ALA A C 1
ATOM 914 O O . ALA A 1 115 ? 1.137 -4.037 -4.529 1.00 97.31 115 ALA A O 1
ATOM 915 N N . THR A 1 116 ? 2.265 -5.305 -5.991 1.00 97.62 116 THR A N 1
ATOM 916 C CA . THR A 1 116 ? 1.451 -6.504 -5.761 1.00 97.62 116 THR A CA 1
ATOM 917 C C . THR A 1 116 ? 1.556 -6.996 -4.313 1.00 97.62 116 THR A C 1
ATOM 919 O O . THR A 1 116 ? 0.603 -7.559 -3.770 1.00 97.62 116 THR A O 1
ATOM 922 N N . TYR A 1 117 ? 2.723 -6.851 -3.686 1.00 97.31 117 TYR A N 1
ATOM 923 C CA . TYR A 1 117 ? 2.912 -7.204 -2.283 1.00 97.31 117 TYR A CA 1
ATOM 924 C C . TYR A 1 117 ? 2.137 -6.254 -1.363 1.00 97.31 117 TYR A C 1
ATOM 926 O O . TYR A 1 117 ? 1.421 -6.729 -0.478 1.00 97.31 117 TYR A O 1
ATOM 934 N N . ASP A 1 118 ? 2.226 -4.948 -1.605 1.00 96.06 118 ASP A N 1
ATOM 935 C CA . ASP A 1 118 ? 1.507 -3.936 -0.836 1.00 96.06 118 ASP A CA 1
ATOM 936 C C . ASP A 1 118 ? -0.017 -4.063 -0.998 1.00 96.06 118 ASP A C 1
ATOM 938 O O . ASP A 1 118 ? -0.734 -4.032 0.001 1.00 96.06 118 ASP A O 1
ATOM 942 N N . ASP A 1 119 ? -0.532 -4.354 -2.197 1.00 96.81 119 ASP A N 1
ATOM 943 C CA . ASP A 1 119 ? -1.960 -4.656 -2.395 1.00 96.81 119 ASP A CA 1
ATOM 944 C C . ASP A 1 119 ? -2.429 -5.823 -1.515 1.00 96.81 119 ASP A C 1
ATOM 946 O O . ASP A 1 119 ? -3.456 -5.743 -0.841 1.00 96.81 119 ASP A O 1
ATOM 950 N N . ARG A 1 120 ? -1.654 -6.915 -1.474 1.00 96.06 120 ARG A N 1
ATOM 951 C CA . ARG A 1 120 ? -1.994 -8.090 -0.655 1.00 96.06 120 ARG A CA 1
ATOM 952 C C . ARG A 1 120 ? -1.976 -7.773 0.835 1.00 96.06 120 ARG A C 1
ATOM 954 O O . ARG A 1 120 ? -2.751 -8.363 1.588 1.00 96.06 120 ARG A O 1
ATOM 961 N N . LEU A 1 121 ? -1.076 -6.895 1.279 1.00 94.94 121 LEU A N 1
ATOM 962 C CA . LEU A 1 121 ? -1.073 -6.418 2.659 1.00 94.94 121 LEU A CA 1
ATOM 963 C C . LEU A 1 121 ? -2.300 -5.558 2.944 1.00 94.94 121 LEU A C 1
ATOM 965 O O . LEU A 1 121 ? -2.931 -5.749 3.983 1.00 94.94 121 LEU A O 1
ATOM 969 N N . ALA A 1 122 ? -2.675 -4.671 2.023 1.00 94.56 122 ALA A N 1
ATOM 970 C CA . ALA A 1 122 ? -3.884 -3.874 2.164 1.00 94.56 122 ALA A CA 1
ATOM 971 C C . ALA A 1 122 ? -5.133 -4.754 2.296 1.00 94.56 122 ALA A C 1
ATOM 973 O O . ALA A 1 122 ? -5.932 -4.557 3.211 1.00 94.56 122 ALA A O 1
ATOM 974 N N . ASP A 1 123 ? -5.259 -5.772 1.444 1.00 92.31 123 ASP A N 1
ATOM 975 C CA . ASP A 1 123 ? -6.372 -6.720 1.487 1.00 92.31 123 ASP A CA 1
ATOM 976 C C . ASP A 1 123 ? -6.393 -7.540 2.780 1.00 92.31 123 ASP A C 1
ATOM 978 O O . ASP A 1 123 ? -7.468 -7.838 3.300 1.00 92.31 123 ASP A O 1
ATOM 982 N N . ARG A 1 124 ? -5.225 -7.867 3.350 1.00 92.81 124 ARG A N 1
ATOM 983 C CA . ARG A 1 124 ? -5.146 -8.537 4.655 1.00 92.81 124 ARG A CA 1
ATOM 984 C C . ARG A 1 124 ? -5.699 -7.652 5.771 1.00 92.81 124 ARG A C 1
ATOM 986 O O . ARG A 1 124 ? -6.575 -8.100 6.504 1.00 92.81 124 ARG A O 1
ATOM 993 N N . TYR A 1 125 ? -5.246 -6.401 5.866 1.00 89.69 125 TYR A N 1
ATOM 994 C CA . TYR A 1 125 ? -5.747 -5.468 6.882 1.00 89.69 125 TYR A CA 1
ATOM 995 C C . TYR A 1 125 ? -7.237 -5.148 6.698 1.00 89.69 125 TYR A C 1
ATOM 997 O O . TYR A 1 125 ? -7.961 -5.015 7.682 1.00 89.69 125 TYR A O 1
ATOM 1005 N N . ALA A 1 126 ? -7.718 -5.076 5.453 1.00 85.75 126 ALA A N 1
ATOM 1006 C CA . ALA A 1 126 ? -9.142 -4.927 5.164 1.00 85.75 126 ALA A CA 1
ATOM 1007 C C . ALA A 1 126 ? -9.951 -6.182 5.551 1.00 85.75 126 ALA A C 1
ATOM 1009 O O . ALA A 1 126 ? -11.046 -6.067 6.095 1.00 85.75 126 ALA A O 1
ATOM 1010 N N . GLY A 1 127 ? -9.416 -7.384 5.309 1.00 78.19 127 GLY A N 1
ATOM 1011 C CA . GLY A 1 127 ? -10.060 -8.658 5.646 1.00 78.19 127 GLY A CA 1
ATOM 1012 C C . GLY A 1 127 ? -10.136 -8.939 7.149 1.00 78.19 127 GLY A C 1
ATOM 1013 O O . GLY A 1 127 ? -11.110 -9.529 7.612 1.00 78.19 127 GLY A O 1
ATOM 1014 N N . GLU A 1 128 ? -9.164 -8.460 7.929 1.00 71.38 128 GLU A N 1
ATOM 1015 C CA . GLU A 1 128 ? -9.154 -8.556 9.397 1.00 71.38 128 GLU A CA 1
ATOM 1016 C C . GLU A 1 128 ? -10.250 -7.701 10.081 1.00 71.38 128 GLU A C 1
ATOM 1018 O O . GLU A 1 128 ? -10.444 -7.808 11.290 1.00 71.38 128 GLU A O 1
ATOM 1023 N N . GLN A 1 129 ? -11.014 -6.883 9.339 1.00 59.34 129 GLN A N 1
ATOM 1024 C CA . GLN A 1 129 ? -12.120 -6.075 9.886 1.00 59.34 129 GLN A CA 1
ATOM 1025 C C . GLN A 1 129 ? -13.444 -6.835 10.112 1.00 59.34 129 GLN A C 1
ATOM 1027 O O . GLN A 1 129 ? -14.302 -6.342 10.851 1.00 59.34 129 GLN A O 1
ATOM 1032 N N . ALA A 1 130 ? -13.661 -7.999 9.493 1.00 51.09 130 ALA A N 1
ATOM 1033 C CA . ALA A 1 130 ? -14.950 -8.702 9.539 1.00 51.09 130 ALA A CA 1
ATOM 1034 C C . ALA A 1 130 ? -14.920 -9.807 10.616 1.00 51.09 130 ALA A C 1
ATOM 1036 O O . ALA A 1 130 ? -14.394 -10.882 10.324 1.00 51.09 130 ALA A O 1
ATOM 1037 N N . PRO A 1 131 ? -15.420 -9.587 11.861 1.00 50.72 131 PRO A N 1
ATOM 1038 C CA . PRO A 1 131 ? -16.818 -9.209 12.143 1.00 50.72 131 PRO A CA 1
ATOM 1039 C C . PRO A 1 131 ? -17.052 -8.223 13.322 1.00 50.72 131 PRO A C 1
ATOM 1041 O O . PRO A 1 131 ? -18.198 -7.998 13.712 1.00 50.72 131 PRO A O 1
ATOM 1044 N N . ALA A 1 132 ? -16.012 -7.645 13.933 1.00 47.00 132 ALA A N 1
ATOM 1045 C CA . ALA A 1 132 ? -16.171 -6.889 15.185 1.00 47.00 132 ALA A CA 1
ATOM 1046 C C . ALA A 1 132 ? -16.827 -5.505 14.993 1.00 47.00 132 ALA A C 1
ATOM 1048 O O . ALA A 1 132 ? -17.552 -5.030 15.868 1.00 47.00 132 ALA A O 1
ATOM 1049 N N . SER A 1 133 ? -16.631 -4.869 13.832 1.00 48.69 133 SER A N 1
ATOM 1050 C CA . SER A 1 133 ? -17.172 -3.529 13.558 1.00 48.69 133 SER A CA 1
ATOM 1051 C C . SER A 1 133 ? -18.690 -3.519 13.327 1.00 48.69 133 SER A C 1
ATOM 1053 O O . SER A 1 133 ? -19.357 -2.552 13.693 1.00 48.69 133 SER A O 1
ATOM 1055 N N . ASP A 1 134 ? -19.253 -4.606 12.794 1.00 46.75 134 ASP A N 1
ATOM 1056 C CA . ASP A 1 134 ? -20.696 -4.737 12.544 1.00 46.75 134 ASP A CA 1
ATOM 1057 C C . ASP A 1 134 ? -21.482 -4.961 13.850 1.00 46.75 134 ASP A C 1
ATOM 1059 O O . ASP A 1 134 ? -22.623 -4.515 13.994 1.00 46.75 134 ASP A O 1
ATOM 1063 N N . ALA A 1 135 ? -20.845 -5.592 14.843 1.00 47.09 135 ALA A N 1
ATOM 1064 C CA . ALA A 1 135 ? -21.371 -5.701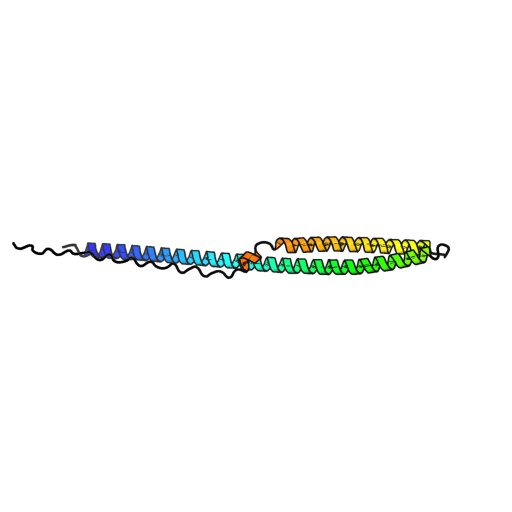 16.201 1.00 47.09 135 ALA A CA 1
ATOM 1065 C C . ALA A 1 135 ? -21.216 -4.384 16.987 1.00 47.09 135 ALA A C 1
ATOM 1067 O O . ALA A 1 135 ? -22.153 -3.974 17.667 1.00 47.09 135 ALA A O 1
ATOM 1068 N N . ALA A 1 136 ? -20.081 -3.686 16.847 1.00 51.44 136 ALA A N 1
ATOM 1069 C CA . ALA A 1 136 ? -19.809 -2.427 17.548 1.00 51.44 136 ALA A CA 1
ATOM 1070 C C . ALA A 1 136 ? -20.610 -1.220 17.013 1.00 51.44 136 ALA A C 1
ATOM 1072 O O . ALA A 1 136 ? -20.835 -0.257 17.741 1.00 51.44 136 ALA A O 1
ATOM 1073 N N . ARG A 1 137 ? -21.070 -1.255 15.751 1.00 49.78 137 ARG A N 1
ATOM 1074 C CA . ARG A 1 137 ? -21.913 -0.199 15.152 1.00 49.78 137 ARG A CA 1
ATOM 1075 C C . ARG A 1 137 ? -23.404 -0.336 15.449 1.00 49.78 137 ARG A C 1
ATOM 1077 O O . ARG A 1 137 ? -24.159 0.589 15.139 1.00 49.78 137 ARG A O 1
ATOM 1084 N N . ARG A 1 138 ? -23.863 -1.446 16.037 1.00 48.91 138 ARG A N 1
ATOM 1085 C CA . ARG A 1 138 ? -25.250 -1.526 16.506 1.00 48.91 138 ARG A CA 1
ATOM 1086 C C . ARG A 1 138 ? -25.375 -0.684 17.775 1.00 48.91 138 ARG A C 1
ATOM 1088 O O . ARG A 1 138 ? -24.691 -0.989 18.749 1.00 48.91 138 ARG A O 1
ATOM 1095 N N . PRO A 1 139 ? -26.235 0.352 17.807 1.00 45.84 139 PRO A N 1
ATOM 1096 C CA . PRO A 1 139 ? -26.518 1.035 19.059 1.00 45.84 139 PRO A CA 1
ATOM 1097 C C . PRO A 1 139 ? -27.039 -0.011 20.042 1.00 45.84 139 PRO A C 1
ATOM 1099 O O . PRO A 1 139 ? -27.976 -0.745 19.715 1.00 45.84 139 PRO A O 1
ATOM 1102 N N . ALA A 1 140 ? -26.400 -0.108 21.210 1.00 53.38 140 ALA A N 1
ATOM 1103 C CA . ALA A 1 140 ? -26.861 -0.955 22.297 1.00 53.38 140 ALA A CA 1
ATOM 1104 C C . ALA A 1 140 ? -28.339 -0.630 22.539 1.00 53.38 140 ALA A C 1
ATOM 1106 O O . ALA A 1 140 ? -28.677 0.486 22.943 1.00 53.38 140 ALA A O 1
ATOM 1107 N N . GLN A 1 141 ? -29.236 -1.565 22.215 1.00 52.84 141 GLN A N 1
ATOM 1108 C CA . GLN A 1 141 ? -30.623 -1.415 22.627 1.00 52.84 141 GLN A CA 1
ATOM 1109 C C . GLN A 1 141 ? -30.603 -1.337 24.157 1.00 52.84 141 GLN A C 1
ATOM 1111 O O . GLN A 1 141 ? -29.985 -2.202 24.784 1.00 52.84 141 GLN A O 1
ATOM 1116 N N . PRO A 1 142 ? -31.207 -0.302 24.769 1.00 50.97 142 PRO A N 1
ATOM 1117 C CA . PRO A 1 142 ? -31.291 -0.245 26.218 1.00 50.97 142 PRO A CA 1
ATOM 1118 C C . PRO A 1 142 ? -31.974 -1.531 26.701 1.00 50.97 142 PRO A C 1
ATOM 1120 O O . PRO A 1 142 ? -32.907 -1.989 26.030 1.00 50.97 142 PRO A O 1
ATOM 1123 N N . PRO A 1 143 ? -31.518 -2.135 27.815 1.00 54.75 143 PRO A N 1
ATOM 1124 C CA . PRO A 1 143 ? -32.124 -3.358 28.320 1.00 54.75 143 PRO A CA 1
ATOM 1125 C C . PRO A 1 143 ? -33.624 -3.114 28.468 1.00 54.75 143 PRO A C 1
ATOM 1127 O O . PRO A 1 143 ? -34.030 -2.140 29.109 1.00 54.75 143 PRO A O 1
ATOM 1130 N N . GLU A 1 144 ? -34.446 -3.947 27.819 1.00 52.03 144 GLU A N 1
ATOM 1131 C CA . GLU A 1 144 ? -35.896 -3.851 27.949 1.00 52.03 144 GLU A CA 1
ATOM 1132 C C . GLU A 1 144 ? -36.223 -3.857 29.440 1.00 52.03 144 GLU A C 1
ATOM 1134 O O . GLU A 1 144 ? -35.932 -4.825 30.148 1.00 52.03 144 GLU A O 1
ATOM 1139 N N . ALA A 1 145 ? -36.776 -2.744 29.928 1.00 51.75 145 ALA A N 1
ATOM 1140 C CA . ALA A 1 145 ? -37.162 -2.605 31.318 1.00 51.75 145 ALA A CA 1
ATOM 1141 C C . ALA A 1 145 ? -38.038 -3.808 31.681 1.00 51.75 145 ALA A C 1
ATOM 1143 O O . ALA A 1 145 ? -39.141 -3.957 31.143 1.00 51.75 145 ALA A O 1
ATOM 1144 N N . ARG A 1 146 ? -37.526 -4.687 32.556 1.00 53.62 146 ARG A N 1
ATOM 1145 C CA . ARG A 1 146 ? -38.260 -5.846 33.071 1.00 53.62 146 ARG A CA 1
ATOM 1146 C C . ARG A 1 146 ? -39.598 -5.325 33.581 1.00 53.62 146 ARG A C 1
ATOM 1148 O O . ARG A 1 146 ? -39.655 -4.628 34.592 1.00 53.62 146 ARG A O 1
ATOM 1155 N N . LYS A 1 147 ? -40.678 -5.609 32.847 1.00 50.34 147 LYS A N 1
ATOM 1156 C CA . LYS A 1 147 ? -42.029 -5.220 33.248 1.00 50.34 147 LYS A CA 1
ATOM 1157 C C . LYS A 1 147 ? -42.298 -5.916 34.574 1.00 50.34 147 LYS A C 1
ATOM 1159 O O . LYS A 1 147 ? -42.488 -7.128 34.598 1.00 50.34 147 LYS A O 1
ATOM 1164 N N . PHE A 1 148 ? -42.283 -5.153 35.663 1.00 51.59 148 PHE A N 1
ATOM 1165 C CA . PHE A 1 148 ? -42.722 -5.611 36.973 1.00 51.59 148 PHE A CA 1
ATOM 1166 C C . PHE A 1 148 ? -44.173 -6.080 36.829 1.00 51.59 148 PHE A C 1
ATOM 1168 O O . PHE A 1 148 ? -45.107 -5.279 36.756 1.00 51.59 148 PHE A O 1
ATOM 1175 N N . VAL A 1 149 ? -44.368 -7.392 36.710 1.00 52.00 149 VAL A N 1
ATOM 1176 C CA . VAL A 1 149 ? -45.697 -7.993 36.717 1.00 52.00 149 VAL A CA 1
ATOM 1177 C C . VAL A 1 149 ? -46.185 -7.906 38.155 1.00 52.00 149 VAL A C 1
ATOM 1179 O O . VAL A 1 149 ? -45.787 -8.701 39.003 1.00 52.00 149 VAL A O 1
ATOM 1182 N N . GLN A 1 150 ? -47.018 -6.908 38.452 1.00 52.22 150 GLN A N 1
ATOM 1183 C CA . GLN A 1 150 ? -47.669 -6.842 39.755 1.00 52.22 150 GLN A CA 1
ATOM 1184 C C . GLN A 1 150 ? -48.539 -8.094 39.953 1.00 52.22 150 GLN A C 1
ATOM 1186 O O . GLN A 1 150 ? -49.351 -8.419 39.075 1.00 52.22 150 GLN A O 1
ATOM 1191 N N . PRO A 1 151 ? -48.424 -8.790 41.098 1.00 49.69 151 PRO A N 1
ATOM 1192 C CA . PRO A 1 151 ? -49.280 -9.925 41.397 1.00 49.69 151 PRO A CA 1
ATOM 1193 C C . PRO A 1 151 ? -50.723 -9.434 41.540 1.00 49.69 151 PRO A C 1
ATOM 1195 O O . PRO A 1 151 ? -51.058 -8.618 42.401 1.00 49.69 151 PRO A O 1
ATOM 1198 N N . ARG A 1 152 ? -51.606 -9.920 40.662 1.00 52.00 152 ARG A N 1
ATOM 1199 C CA . ARG A 1 152 ? -53.041 -9.637 40.747 1.00 52.00 152 ARG A CA 1
ATOM 1200 C C . ARG A 1 152 ? -53.579 -10.220 42.052 1.00 52.00 152 ARG A C 1
ATOM 1202 O O . ARG A 1 152 ? -53.627 -11.436 42.207 1.00 52.00 152 ARG A O 1
ATOM 1209 N N . LYS A 1 153 ? -54.032 -9.353 42.964 1.00 51.97 153 LYS A N 1
ATOM 1210 C CA . LYS A 1 153 ? -54.791 -9.751 44.157 1.00 51.97 153 LYS A CA 1
ATOM 1211 C C . LYS A 1 153 ? -56.030 -10.534 43.718 1.00 51.97 153 LYS A C 1
ATOM 1213 O O . LYS A 1 153 ? -56.968 -9.969 43.153 1.00 51.97 153 LYS A O 1
ATOM 1218 N N . THR A 1 154 ? -56.037 -11.839 43.965 1.00 49.41 154 THR A N 1
ATOM 1219 C CA . THR A 1 154 ? -57.218 -12.684 43.798 1.00 49.41 154 THR A CA 1
ATOM 1220 C C . THR A 1 154 ? -58.266 -12.252 44.818 1.00 49.41 154 THR A C 1
ATOM 1222 O O . THR A 1 154 ? -58.082 -12.434 46.022 1.00 49.41 154 THR A O 1
ATOM 1225 N N . LYS A 1 155 ? -59.367 -11.651 44.352 1.00 50.62 155 LYS A N 1
ATOM 1226 C CA . LYS A 1 155 ? -60.533 -11.378 45.197 1.00 50.62 155 LYS A CA 1
ATOM 1227 C C . LYS A 1 155 ? -61.110 -12.714 45.669 1.00 50.62 155 LYS A C 1
ATOM 1229 O O . LYS A 1 155 ? -61.567 -13.506 44.844 1.00 50.62 155 LYS A O 1
ATOM 1234 N N . LYS A 1 156 ? -61.091 -12.952 46.984 1.00 54.22 156 LYS A N 1
ATOM 1235 C CA . LYS A 1 156 ? -61.886 -14.004 47.627 1.00 54.22 156 LYS A CA 1
ATOM 1236 C C . LYS A 1 156 ? -63.350 -13.781 47.239 1.00 54.22 156 LYS A C 1
ATOM 1238 O O . LYS A 1 156 ? -63.900 -12.714 47.498 1.00 54.22 156 LYS A O 1
ATOM 1243 N N . ARG A 1 157 ? -63.968 -14.769 46.591 1.00 45.88 157 ARG A N 1
ATOM 1244 C CA . ARG A 1 157 ? -65.427 -14.857 46.526 1.00 45.88 157 ARG A CA 1
ATOM 1245 C C . ARG A 1 157 ? -65.894 -15.353 47.891 1.00 45.88 157 ARG A C 1
ATOM 1247 O O . ARG A 1 157 ? -65.878 -16.553 48.136 1.00 45.88 157 ARG A O 1
ATOM 1254 N N . GLU A 1 158 ? -66.291 -14.434 48.761 1.00 53.06 158 GLU A N 1
ATOM 1255 C CA . GLU A 1 158 ? -67.337 -14.741 49.733 1.00 53.06 158 GLU A CA 1
ATOM 1256 C C . GLU A 1 158 ? -68.604 -15.024 48.924 1.00 53.06 158 GLU A C 1
ATOM 1258 O O . GLU A 1 158 ? -69.076 -14.175 48.165 1.00 53.06 158 GLU A O 1
ATOM 1263 N N . LYS A 1 159 ? -69.098 -16.261 48.996 1.00 47.69 159 LYS A N 1
ATOM 1264 C CA . LYS A 1 159 ? -70.489 -16.539 48.663 1.00 47.69 159 LYS A CA 1
ATOM 1265 C C . LYS A 1 159 ? -71.210 -16.700 49.985 1.00 47.69 159 LYS A C 1
ATOM 1267 O O . LYS A 1 159 ? -71.023 -17.692 50.685 1.00 47.69 159 LYS A O 1
ATOM 1272 N N . ASP A 1 160 ? -71.952 -15.645 50.273 1.00 43.78 160 ASP A N 1
ATOM 1273 C CA . ASP A 1 160 ? -72.924 -15.501 51.333 1.00 43.78 160 ASP A CA 1
ATOM 1274 C C . ASP A 1 160 ? -73.814 -16.736 51.459 1.00 43.78 160 ASP A C 1
ATOM 1276 O O . ASP A 1 160 ? -74.354 -17.270 50.485 1.00 43.78 160 ASP A O 1
ATOM 1280 N N . THR A 1 161 ? -73.966 -17.140 52.708 1.00 48.12 161 THR A N 1
ATOM 1281 C CA . THR A 1 161 ? -75.082 -17.900 53.247 1.00 48.12 161 THR A CA 1
ATOM 1282 C C . THR A 1 161 ? -76.375 -17.100 53.093 1.00 48.12 161 THR A C 1
ATOM 1284 O O . THR A 1 161 ? -76.430 -15.958 53.541 1.00 48.12 161 THR A O 1
ATOM 1287 N N . GLY A 1 162 ? -77.440 -17.685 52.539 1.00 39.47 162 GLY A N 1
ATOM 1288 C CA . GLY A 1 162 ? -78.736 -17.007 52.558 1.00 39.47 162 GLY A CA 1
ATOM 1289 C C . GLY A 1 162 ? -79.863 -17.701 51.806 1.00 39.47 162 GLY A C 1
ATOM 1290 O O . GLY A 1 162 ? -80.063 -17.418 50.635 1.00 39.47 162 GLY A O 1
ATOM 1291 N N . LEU A 1 163 ? -80.626 -18.502 52.557 1.00 43.62 163 LEU A N 1
ATOM 1292 C CA . LEU A 1 163 ? -82.095 -18.586 52.515 1.00 43.62 163 LEU A CA 1
ATOM 1293 C C . LEU A 1 163 ? -82.762 -19.049 51.207 1.00 43.62 163 LEU A C 1
ATOM 1295 O O . LEU A 1 163 ? -83.140 -18.226 50.381 1.00 43.62 163 LEU A O 1
ATOM 1299 N N . ASP A 1 164 ? -83.074 -20.346 51.142 1.00 37.62 164 ASP A N 1
ATOM 1300 C CA . ASP A 1 164 ? -84.291 -20.815 50.469 1.00 37.62 164 ASP A CA 1
ATOM 1301 C C . ASP A 1 164 ? -85.340 -21.136 51.547 1.00 37.62 164 ASP A C 1
ATOM 1303 O O . ASP A 1 164 ? -85.188 -22.067 52.341 1.00 37.62 164 ASP A O 1
ATOM 1307 N N . LEU A 1 165 ? -86.367 -20.286 51.594 1.00 40.44 165 LEU A N 1
ATOM 1308 C CA . LEU A 1 165 ? -87.638 -20.453 52.295 1.00 40.44 165 LEU A CA 1
ATOM 1309 C C . LEU A 1 165 ? -88.699 -20.748 51.221 1.00 40.44 165 LEU A C 1
ATOM 1311 O O . LEU A 1 165 ? -88.903 -19.919 50.339 1.00 40.44 165 LEU A O 1
ATOM 1315 N N . ASP A 1 166 ? -89.312 -21.926 51.339 1.00 39.94 166 ASP A N 1
ATOM 1316 C CA . ASP A 1 166 ? -90.634 -22.393 50.890 1.00 39.94 166 ASP A CA 1
ATOM 1317 C C . ASP A 1 166 ? -91.208 -22.003 49.511 1.00 39.94 166 ASP A C 1
ATOM 1319 O O . ASP A 1 166 ? -91.507 -20.840 49.237 1.00 39.94 166 ASP A O 1
ATOM 1323 N N . LEU A 1 167 ? -91.550 -23.045 48.733 1.00 36.25 167 LEU A N 1
ATOM 1324 C CA . LEU A 1 167 ? -92.903 -23.306 48.201 1.00 36.25 167 LEU A CA 1
ATOM 1325 C C . LEU A 1 167 ? -93.082 -24.792 47.849 1.00 36.25 167 LEU A C 1
ATOM 1327 O O . LEU A 1 167 ? -92.202 -25.348 47.154 1.00 36.25 167 LEU A O 1
#

Organism: NCBI:txid1266829

Secondary structure (DSSP, 8-state):
---HHHHHHHHHHHHHHHHHHHHHHHHHHHHHHHHHHHHHHHHHHHHHHHHHHHHHHHHHHHHHHHHHHHHHHHHHHHHHHHHHHHH-TTSTTHHHHHHHHHHHHHHHHHHHHHHHHHHHHHHHHHHTTTTHHHHHTS--PPP------------------------

pLDDT: mean 79.34, std 19.98, range [36.25, 98.56]

Sequence (167 aa):
MVDKDDELVEERETEELEQAAHEQRELEEIRDRREQLDATAETTEAIRLAEANEAASTRHRELADAQRRQARSDHAHGNHLLDEAAARPDEPGADATAAAGRRYQRAGDREDREATYDDRLADRYAGEQAPASDAARRPAQPPEARKFVQPRKTKKREKDTGLDLDL

Foldseek 3Di:
DPDVVVVVVVVVVVVVVVVVVVVVVVVVVVVVVVVVVVVVVVLVVLVVLLVVLLVLLVVLLVLLVVLLVQLVVLLVQLVVLCVVLVVPVPDVCSVVSNVSSVVSNVSSVVSNVSSVVSNVSSVVSVVVSPDSVVVSPPDPDPPDPPPPPPPPPDDDDPDDDDDDDDD